Protein AF-A0A821YLD7-F1 (afdb_monomer)

Nearest PDB structures (foldseek):
  5v6p-assembly1_B  TM=7.262E-01  e=1.025E+00  Saccharomyces cerevisiae S288C

Radius of gyration: 22.53 Å; Cα contacts (8 Å, |Δi|>4): 61; chains: 1; bounding box: 44×43×65 Å

Secondary structure (DSSP, 8-state):
--HHHHHHHTTS-PPPHHHHHHHHHHHHHHHHHHHHHHHHHHHHHHHHS--TTTHHHHHS--TT-HHHHHHHHHHHHHSHHHHHHHHHHHHHHHHHHHHHHHHHHH-SPPHHHHHHHHHHHHHHHHHHHHHIIIII----HHHHHHHHHHHHHHHHHHHHHHHHHHHH--

Mean predicted aligned error: 10.14 Å

pLDDT: mean 81.05, std 12.92, range [48.75, 94.69]

Foldseek 3Di:
DDPVVVVVVVPPPPPPLVRQLVVLVVVLVVLLVVVVVVLVVVLVVCVVPDDPPVCVQSVPQDVVRPSVVVVSVVVLCPDPVSVVSVLSNVVSVVVVVLVVVCCVPQNDDDPVLVVVLVVVLVVLVVVLVCCVVPPVVDPDPVVVSVSVVVSSVVSSVVSVVSSVCVVVVD

Solvent-accessible surface area (backbone atoms only — not comparable to full-atom values): 9736 Å² total; per-residue (Å²): 133,66,75,70,57,59,64,51,62,72,63,52,75,73,71,50,71,69,55,51,36,50,54,35,45,52,51,40,53,51,53,53,51,50,52,54,52,52,52,53,50,52,53,57,53,49,71,73,52,90,60,87,77,70,41,70,77,63,71,69,48,51,90,86,30,70,69,45,53,50,50,54,51,51,53,36,64,71,35,68,70,47,34,52,40,50,53,49,32,50,53,39,52,50,53,51,49,52,51,49,53,45,42,73,77,68,46,84,76,51,72,71,59,50,51,56,51,49,54,52,47,52,51,50,52,50,55,51,51,50,42,46,65,72,70,64,60,70,85,50,69,70,59,47,53,51,52,52,52,54,51,49,53,51,47,52,54,52,53,53,53,49,55,48,49,67,61,73,78,106

Sequence (170 aa):
MPIRLRHLMYRIPLPSLRYYTLISTTLLFANIFYYHHLIQINVKNLTNETMINESIFFSDAKPFSYAYIKTILSIIISQTLSLLILVNAIYCSFGLFIKYLQELIFGEIRFVELQRIKDKFWNYAFYKFCFLFGVLGLENLNELILWISWFSFLACALLLCQLSKDRFEL

Structure (mmCIF, N/CA/C/O backbone):
data_AF-A0A821YLD7-F1
#
_entry.id   AF-A0A821YLD7-F1
#
loop_
_atom_site.group_PDB
_atom_site.id
_atom_site.type_symbol
_atom_site.label_atom_id
_atom_site.label_alt_id
_atom_site.label_comp_id
_atom_site.label_asym_id
_atom_site.label_entity_id
_atom_site.label_seq_id
_atom_site.pdbx_PDB_ins_code
_atom_site.Cartn_x
_atom_site.Cartn_y
_atom_site.Cartn_z
_atom_site.occupancy
_atom_site.B_iso_or_equiv
_atom_site.auth_seq_id
_atom_site.auth_comp_id
_atom_site.auth_asym_id
_atom_site.auth_atom_id
_atom_site.pdbx_PDB_model_num
ATOM 1 N N . MET A 1 1 ? 7.149 -28.751 16.759 1.00 57.09 1 MET A N 1
ATOM 2 C CA . MET A 1 1 ? 7.739 -27.407 16.542 1.00 57.09 1 MET A CA 1
ATOM 3 C C . MET A 1 1 ? 8.394 -26.953 17.849 1.00 57.09 1 MET A C 1
ATOM 5 O O . MET A 1 1 ? 7.702 -26.984 18.863 1.00 57.09 1 MET A O 1
ATOM 9 N N . PRO A 1 2 ? 9.699 -26.631 17.894 1.00 71.19 2 PRO A N 1
ATOM 10 C CA . PRO A 1 2 ? 10.414 -26.468 19.160 1.00 71.19 2 PRO A CA 1
ATOM 11 C C . PRO A 1 2 ? 10.083 -25.124 19.827 1.00 71.19 2 PRO A C 1
ATOM 13 O O . PRO A 1 2 ? 10.084 -24.072 19.190 1.00 71.19 2 PRO A O 1
ATOM 16 N N . ILE A 1 3 ? 9.830 -25.163 21.136 1.00 68.00 3 ILE A N 1
ATOM 17 C CA . ILE A 1 3 ? 9.370 -24.044 21.985 1.00 68.00 3 ILE A CA 1
ATOM 18 C C . ILE A 1 3 ? 10.324 -22.830 21.939 1.00 68.00 3 ILE A C 1
ATOM 20 O O . ILE A 1 3 ? 9.894 -21.686 22.077 1.00 68.00 3 ILE A O 1
ATOM 24 N N . ARG A 1 4 ? 11.607 -23.060 21.630 1.00 62.00 4 ARG A N 1
ATOM 25 C CA . ARG A 1 4 ? 12.643 -22.025 21.464 1.00 62.00 4 ARG A CA 1
ATOM 26 C C . ARG A 1 4 ? 12.415 -21.100 20.261 1.00 62.00 4 ARG A C 1
ATOM 28 O O . ARG A 1 4 ? 12.719 -19.915 20.353 1.00 62.00 4 ARG A O 1
ATOM 35 N N . LEU A 1 5 ? 11.840 -21.604 19.163 1.00 60.56 5 LEU A N 1
ATOM 36 C CA . LEU A 1 5 ? 11.561 -20.784 17.975 1.00 60.56 5 LEU A CA 1
ATOM 37 C C . LEU A 1 5 ? 10.428 -19.783 18.229 1.00 60.56 5 LEU A C 1
ATOM 39 O O . LEU A 1 5 ? 10.492 -18.651 17.761 1.00 60.56 5 LEU A O 1
ATOM 43 N N . ARG A 1 6 ? 9.429 -20.163 19.037 1.00 60.03 6 ARG A N 1
ATOM 44 C CA . ARG A 1 6 ? 8.297 -19.293 19.396 1.00 60.03 6 ARG A CA 1
ATOM 45 C C . ARG A 1 6 ? 8.756 -18.043 20.154 1.00 60.03 6 ARG A C 1
ATOM 47 O O . ARG A 1 6 ? 8.236 -16.957 19.923 1.00 60.03 6 ARG A O 1
ATOM 54 N N . HIS A 1 7 ? 9.765 -18.191 21.011 1.00 61.91 7 HIS A N 1
ATOM 55 C CA . HIS A 1 7 ? 10.310 -17.096 21.813 1.00 61.91 7 HIS A CA 1
ATOM 56 C C . HIS A 1 7 ? 11.212 -16.141 21.004 1.00 61.91 7 HIS A C 1
ATOM 58 O O . HIS A 1 7 ? 11.337 -14.967 21.354 1.00 61.91 7 HIS A O 1
ATOM 64 N N . LEU A 1 8 ? 11.818 -16.624 19.914 1.00 63.19 8 LEU A N 1
ATOM 65 C CA . LEU A 1 8 ? 12.557 -15.806 18.945 1.00 63.19 8 LEU A CA 1
ATOM 66 C C . LEU A 1 8 ? 11.604 -15.049 18.013 1.00 63.19 8 LEU A C 1
ATOM 68 O O . LEU A 1 8 ? 11.791 -13.857 17.792 1.00 63.19 8 LEU A O 1
ATOM 72 N N . MET A 1 9 ? 10.532 -15.701 17.556 1.00 56.88 9 MET A N 1
ATOM 73 C CA . MET A 1 9 ? 9.509 -15.088 16.698 1.00 56.88 9 MET A CA 1
ATOM 74 C C . MET A 1 9 ? 8.792 -13.908 17.373 1.00 56.88 9 MET A C 1
ATOM 76 O O . MET A 1 9 ? 8.437 -12.948 16.701 1.00 56.88 9 MET A O 1
ATOM 80 N N . TYR A 1 10 ? 8.625 -13.950 18.700 1.00 55.44 10 TYR A N 1
ATOM 81 C CA . TYR A 1 10 ? 8.002 -12.869 19.477 1.00 55.44 10 TYR A CA 1
ATOM 82 C C . TYR A 1 10 ? 8.929 -11.660 19.708 1.00 55.44 10 TYR A C 1
ATOM 84 O O . TYR A 1 10 ? 8.469 -10.595 20.111 1.00 55.44 10 TYR A O 1
ATOM 92 N N . ARG A 1 11 ? 10.242 -11.824 19.486 1.00 62.47 11 ARG A N 1
ATOM 93 C CA . ARG A 1 11 ? 11.260 -10.779 19.686 1.00 62.47 11 ARG A CA 1
ATOM 94 C C . ARG A 1 11 ? 11.743 -10.129 18.402 1.00 62.47 11 ARG A C 1
ATOM 96 O O . ARG A 1 11 ? 12.538 -9.200 18.484 1.00 62.47 11 ARG A O 1
ATOM 103 N N . ILE A 1 12 ? 11.291 -10.592 17.241 1.00 56.34 12 ILE A N 1
ATOM 104 C CA . ILE A 1 12 ? 11.525 -9.859 16.002 1.00 56.34 12 ILE A CA 1
ATOM 105 C C . ILE A 1 12 ? 10.519 -8.709 16.038 1.00 56.34 12 ILE A C 1
ATOM 107 O O . ILE A 1 12 ? 9.323 -8.979 15.907 1.00 56.34 12 ILE A O 1
ATOM 111 N N . PRO A 1 13 ? 10.939 -7.448 16.272 1.00 58.94 13 PRO A N 1
ATOM 112 C CA . PRO A 1 13 ? 10.027 -6.340 16.067 1.00 58.94 13 PRO A CA 1
ATOM 113 C C . PRO A 1 13 ? 9.584 -6.454 14.614 1.00 58.94 13 PRO A C 1
ATOM 115 O O . PRO A 1 13 ? 10.416 -6.374 13.706 1.00 58.94 13 PRO A O 1
ATOM 118 N N . LEU A 1 14 ? 8.296 -6.733 14.395 1.00 55.31 14 LEU A N 1
ATOM 119 C CA . LEU A 1 14 ? 7.737 -6.696 13.052 1.00 55.31 14 LEU A CA 1
ATOM 120 C C . LEU A 1 14 ? 8.183 -5.359 12.455 1.00 55.31 14 LEU A C 1
ATOM 122 O O . LEU A 1 14 ? 8.039 -4.333 13.134 1.00 55.31 14 LEU A O 1
ATOM 126 N N . PRO A 1 15 ? 8.816 -5.369 11.267 1.00 65.06 15 PRO A N 1
ATOM 127 C CA . PRO A 1 15 ? 9.365 -4.158 10.692 1.00 65.06 15 PRO A CA 1
ATOM 128 C C . PRO A 1 15 ? 8.264 -3.110 10.707 1.00 65.06 15 PRO A C 1
ATOM 130 O O . PRO A 1 15 ? 7.144 -3.369 10.262 1.00 65.06 15 PRO A O 1
ATOM 133 N N . SER A 1 16 ? 8.557 -1.955 11.311 1.00 80.06 16 SER A N 1
ATOM 134 C CA . SER A 1 16 ? 7.569 -0.885 11.384 1.00 80.06 16 SER A CA 1
ATOM 135 C C . SER A 1 16 ? 7.049 -0.605 9.974 1.00 80.06 16 SER A C 1
ATOM 137 O O . SER A 1 16 ? 7.802 -0.737 9.004 1.00 80.06 16 SER A O 1
ATOM 139 N N . LEU A 1 17 ? 5.782 -0.196 9.853 1.00 79.56 17 LEU A N 1
ATOM 140 C CA . LEU A 1 17 ? 5.173 0.122 8.557 1.00 79.56 17 LEU A CA 1
ATOM 141 C C . LEU A 1 17 ? 6.096 1.010 7.700 1.00 79.56 17 LEU A C 1
ATOM 143 O O . LEU A 1 17 ? 6.211 0.785 6.504 1.00 79.56 17 LEU A O 1
ATOM 147 N N . ARG A 1 18 ? 6.840 1.927 8.341 1.00 84.25 18 ARG A N 1
ATOM 148 C CA . ARG A 1 18 ? 7.837 2.811 7.716 1.00 84.25 18 ARG A CA 1
ATOM 14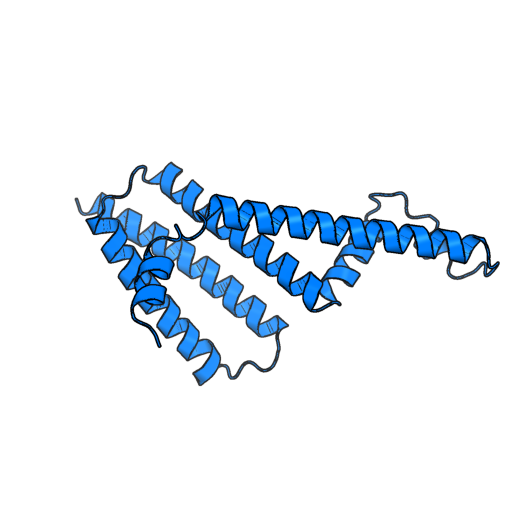9 C C . ARG A 1 18 ? 9.004 2.063 7.053 1.00 84.25 18 ARG A C 1
ATOM 151 O O . ARG A 1 18 ? 9.413 2.424 5.954 1.00 84.25 18 ARG A O 1
ATOM 158 N N . TYR A 1 19 ? 9.553 1.032 7.695 1.00 86.69 19 TYR A N 1
ATOM 159 C CA . TYR A 1 19 ? 10.639 0.236 7.107 1.00 86.69 19 TYR A CA 1
ATOM 160 C C . TYR A 1 19 ? 10.134 -0.618 5.951 1.00 86.69 19 TYR A C 1
ATOM 162 O O . TYR A 1 19 ? 10.790 -0.700 4.917 1.00 86.69 19 TYR A O 1
ATOM 170 N N . TYR A 1 20 ? 8.948 -1.207 6.103 1.00 89.06 20 TYR A N 1
ATOM 171 C CA . TYR A 1 20 ? 8.336 -1.993 5.039 1.00 89.06 20 TYR A CA 1
ATOM 172 C C . TYR A 1 20 ? 8.040 -1.135 3.804 1.00 89.06 20 TYR A C 1
ATOM 174 O O . TYR A 1 20 ? 8.398 -1.511 2.689 1.00 89.06 20 TYR A O 1
ATOM 182 N N . THR A 1 21 ? 7.479 0.061 4.004 1.00 90.25 21 THR A N 1
ATOM 183 C CA . THR A 1 21 ? 7.235 1.007 2.912 1.00 90.25 21 THR A CA 1
ATOM 184 C C . THR A 1 21 ? 8.530 1.443 2.245 1.00 90.25 21 THR A C 1
ATOM 186 O O . THR A 1 21 ? 8.570 1.515 1.026 1.00 90.25 21 THR A O 1
ATOM 189 N N . 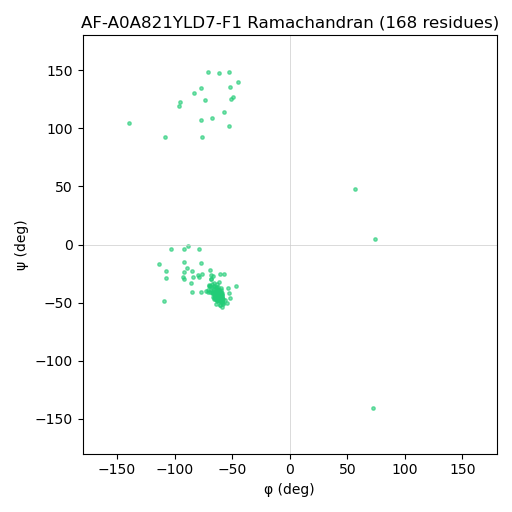LEU A 1 22 ? 9.594 1.686 3.019 1.00 91.88 22 LEU A N 1
ATOM 190 C CA . LEU A 1 22 ? 10.888 2.098 2.478 1.00 91.88 22 LEU A CA 1
ATOM 191 C C . LEU A 1 22 ? 11.508 0.994 1.618 1.00 91.88 22 LEU A C 1
ATOM 193 O O . LEU A 1 22 ? 11.963 1.266 0.516 1.00 91.88 22 LEU A O 1
ATOM 197 N N . ILE A 1 23 ? 11.480 -0.256 2.083 1.00 92.19 23 ILE A N 1
ATOM 198 C CA . ILE A 1 23 ? 11.966 -1.400 1.302 1.00 92.19 23 ILE A CA 1
ATOM 199 C C . ILE A 1 23 ? 11.109 -1.600 0.044 1.00 92.19 23 ILE A C 1
ATOM 201 O O . ILE A 1 23 ? 11.636 -1.869 -1.032 1.00 92.19 23 ILE A O 1
ATOM 205 N N . SER A 1 24 ? 9.786 -1.450 0.145 1.00 93.31 24 SER A N 1
ATOM 206 C CA . SER A 1 24 ? 8.908 -1.612 -1.016 1.00 93.31 24 SER A CA 1
ATOM 207 C C . SER A 1 24 ? 9.123 -0.524 -2.066 1.00 93.31 24 SER A C 1
ATOM 209 O O . SER A 1 24 ? 9.080 -0.820 -3.259 1.00 93.31 24 SER A O 1
ATOM 211 N N . THR A 1 25 ? 9.330 0.730 -1.656 1.00 91.88 25 THR A N 1
ATOM 212 C CA . THR A 1 25 ? 9.562 1.827 -2.601 1.00 91.88 25 THR A CA 1
ATOM 213 C C . THR A 1 25 ? 10.944 1.729 -3.229 1.00 91.88 25 THR A C 1
ATOM 215 O O . THR A 1 25 ? 11.055 1.902 -4.439 1.00 91.88 25 THR A O 1
ATOM 218 N N . THR A 1 26 ? 11.988 1.372 -2.471 1.00 94.19 26 THR A N 1
ATOM 219 C CA . THR A 1 26 ? 13.329 1.151 -3.044 1.00 94.19 26 THR A CA 1
ATOM 220 C C . THR A 1 26 ? 13.329 0.013 -4.057 1.00 94.19 26 THR A C 1
ATOM 222 O O . THR A 1 26 ? 13.929 0.141 -5.123 1.00 94.19 26 THR A O 1
ATOM 225 N N . LEU A 1 27 ? 12.602 -1.068 -3.776 1.00 94.69 27 LEU A N 1
ATOM 226 C CA . LEU A 1 27 ? 12.471 -2.197 -4.690 1.00 94.69 27 LEU A CA 1
ATOM 227 C C . LEU A 1 27 ? 11.716 -1.811 -5.973 1.00 94.69 27 LEU A C 1
ATOM 229 O O . LEU A 1 27 ? 12.108 -2.229 -7.061 1.00 94.69 27 LEU A O 1
ATOM 233 N N . LEU A 1 28 ? 10.701 -0.947 -5.873 1.00 93.69 28 LEU A N 1
ATOM 234 C CA . LEU A 1 28 ? 10.032 -0.364 -7.038 1.00 93.69 28 LEU A CA 1
ATOM 235 C C . LEU A 1 28 ? 10.983 0.506 -7.873 1.00 93.69 28 LEU A C 1
ATOM 237 O O . LEU A 1 28 ? 11.021 0.361 -9.094 1.00 93.69 28 LEU A O 1
ATOM 241 N N . PHE A 1 29 ? 11.792 1.363 -7.244 1.00 94.44 29 PHE A N 1
ATOM 242 C CA . PHE A 1 29 ? 12.783 2.170 -7.965 1.00 94.44 29 PHE A CA 1
ATOM 243 C C . PHE A 1 29 ? 13.821 1.302 -8.683 1.00 94.44 29 PHE A C 1
ATOM 245 O O . PHE A 1 29 ? 14.127 1.555 -9.848 1.00 94.44 29 PHE A O 1
ATOM 252 N N . ALA A 1 30 ? 14.314 0.247 -8.031 1.00 94.69 30 ALA A N 1
ATOM 253 C CA . ALA A 1 30 ? 15.226 -0.712 -8.651 1.00 94.69 30 ALA A CA 1
ATOM 254 C C . ALA A 1 30 ? 14.582 -1.422 -9.855 1.00 94.69 30 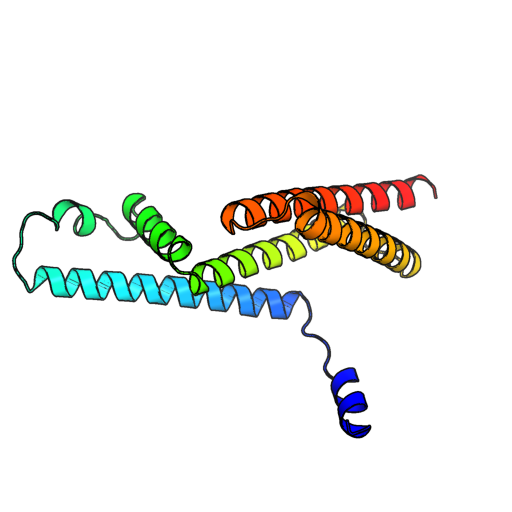ALA A C 1
ATOM 256 O O . ALA A 1 30 ? 15.226 -1.602 -10.886 1.00 94.69 30 ALA A O 1
ATOM 257 N N . ASN A 1 31 ? 13.297 -1.774 -9.752 1.00 93.75 31 ASN A N 1
ATOM 258 C CA . ASN A 1 31 ? 12.538 -2.408 -10.827 1.00 93.75 31 ASN A CA 1
ATOM 259 C C . ASN A 1 31 ? 12.374 -1.479 -12.048 1.00 93.75 31 ASN A C 1
ATOM 261 O O . ASN A 1 31 ? 12.621 -1.893 -13.179 1.00 93.75 31 ASN A O 1
ATOM 265 N N . ILE A 1 32 ? 12.050 -0.201 -11.822 1.00 92.19 32 ILE A N 1
ATOM 266 C CA . ILE A 1 32 ? 11.974 0.811 -12.888 1.00 92.19 32 ILE A CA 1
ATOM 267 C C . ILE A 1 32 ? 13.346 1.019 -13.537 1.00 92.19 32 ILE A C 1
ATOM 269 O O . ILE A 1 32 ? 13.446 1.062 -14.763 1.00 92.19 32 ILE A O 1
ATOM 273 N N . PHE A 1 33 ? 14.408 1.118 -12.733 1.00 92.75 33 PHE A N 1
ATOM 274 C CA . PHE A 1 33 ? 15.770 1.293 -13.236 1.00 92.75 33 PHE A CA 1
ATOM 275 C C . PHE A 1 33 ? 16.226 0.103 -14.091 1.00 92.75 33 PHE A C 1
ATOM 277 O O . PHE A 1 33 ? 16.839 0.291 -15.141 1.00 92.75 33 PHE A O 1
ATOM 284 N N . TYR A 1 34 ? 15.867 -1.117 -13.689 1.00 92.12 34 TYR A N 1
ATOM 285 C CA . TYR A 1 34 ? 16.141 -2.324 -14.462 1.00 92.12 34 TYR A CA 1
ATOM 286 C C . TYR A 1 34 ? 15.510 -2.266 -15.861 1.00 92.12 34 TYR A C 1
ATOM 288 O O . TYR A 1 34 ? 16.211 -2.472 -16.853 1.00 92.12 34 TYR A O 1
ATOM 296 N N . TYR A 1 35 ? 14.223 -1.916 -15.973 1.00 88.62 35 TYR A N 1
ATOM 297 C CA . TYR A 1 35 ? 13.574 -1.797 -17.285 1.00 88.62 35 TYR A CA 1
ATOM 298 C C . TYR A 1 35 ? 14.076 -0.618 -18.102 1.00 88.62 35 TYR A C 1
ATOM 300 O O . TYR A 1 35 ? 14.212 -0.737 -19.317 1.00 88.62 35 TYR A O 1
ATOM 308 N N . HIS A 1 36 ? 14.385 0.502 -17.452 1.00 87.19 36 HIS A N 1
ATOM 309 C CA . HIS A 1 36 ? 15.020 1.636 -18.111 1.00 87.19 36 HIS A CA 1
ATOM 310 C C . HIS A 1 36 ? 16.315 1.203 -18.811 1.00 87.19 36 HIS A C 1
ATOM 312 O O . HIS A 1 36 ? 16.486 1.445 -20.007 1.00 87.19 36 HIS A O 1
ATOM 318 N N . HIS A 1 37 ? 17.183 0.497 -18.085 1.00 87.94 37 HIS A N 1
ATOM 319 C CA . HIS A 1 37 ? 18.442 -0.018 -18.611 1.00 87.94 37 HIS A CA 1
ATOM 320 C C . HIS A 1 37 ? 18.232 -1.079 -19.704 1.00 87.94 37 HIS A C 1
ATOM 322 O O . HIS A 1 37 ? 18.908 -1.050 -20.731 1.00 87.94 37 HIS A O 1
ATOM 328 N N . LEU A 1 38 ? 17.259 -1.980 -19.534 1.00 86.56 38 LEU A N 1
ATOM 329 C CA . LEU A 1 38 ? 16.919 -3.001 -20.530 1.00 86.56 38 LEU A CA 1
ATOM 330 C C . LEU A 1 38 ? 16.470 -2.381 -21.864 1.00 86.56 38 LEU A C 1
ATOM 332 O O . LEU A 1 38 ? 16.920 -2.803 -22.927 1.00 86.56 38 LEU A O 1
ATOM 336 N N . ILE A 1 39 ? 15.620 -1.350 -21.813 1.00 82.81 39 ILE A N 1
ATOM 337 C CA . ILE A 1 39 ? 15.160 -0.631 -23.007 1.00 82.81 39 ILE A CA 1
ATOM 338 C C . ILE A 1 39 ? 16.338 0.066 -23.695 1.00 82.81 39 ILE A C 1
ATOM 340 O O . ILE A 1 39 ? 16.454 -0.014 -24.913 1.00 82.81 39 ILE A O 1
ATOM 344 N N . GLN A 1 40 ? 17.240 0.701 -22.939 1.00 81.25 40 GLN A N 1
ATOM 345 C CA . GLN A 1 40 ? 18.427 1.344 -23.516 1.00 81.25 40 GLN A CA 1
ATOM 346 C C . GLN A 1 40 ? 19.359 0.351 -24.218 1.00 81.25 40 GLN A C 1
ATOM 348 O O . GLN A 1 40 ? 19.851 0.650 -25.307 1.00 81.25 40 GLN A O 1
ATOM 353 N N . ILE A 1 41 ? 19.579 -0.832 -23.633 1.00 81.00 41 ILE A N 1
ATOM 354 C CA . ILE A 1 41 ? 20.353 -1.899 -24.280 1.00 81.00 41 ILE A CA 1
ATOM 355 C C . ILE A 1 41 ? 19.682 -2.327 -25.585 1.00 81.00 41 ILE A C 1
ATOM 357 O O . ILE A 1 41 ? 20.346 -2.382 -26.617 1.00 81.00 41 ILE A O 1
ATOM 361 N N . ASN A 1 42 ? 18.374 -2.594 -25.560 1.00 76.62 42 ASN A N 1
ATOM 362 C CA . ASN A 1 42 ? 17.652 -3.042 -26.750 1.00 76.62 42 ASN A CA 1
ATOM 363 C C . ASN A 1 42 ? 17.670 -1.993 -27.867 1.00 76.62 42 ASN A C 1
ATOM 365 O O . ASN A 1 42 ? 17.900 -2.352 -29.017 1.00 76.62 42 ASN A O 1
ATOM 369 N N . VAL A 1 43 ? 17.511 -0.707 -27.538 1.00 71.56 43 VAL A N 1
ATOM 370 C CA . VAL A 1 43 ? 17.623 0.392 -28.513 1.00 71.56 43 VAL A CA 1
ATOM 371 C C . VAL A 1 43 ? 19.028 0.442 -29.121 1.00 71.56 43 VAL A C 1
ATOM 373 O O . VAL A 1 43 ? 19.158 0.539 -30.338 1.00 71.56 43 VAL A O 1
ATOM 376 N N . LYS A 1 44 ? 20.082 0.309 -28.305 1.00 74.12 44 LYS A N 1
ATOM 377 C CA . LYS A 1 44 ? 21.475 0.312 -28.782 1.00 74.12 44 LYS A CA 1
ATOM 378 C C . LYS A 1 44 ? 21.802 -0.896 -29.670 1.00 74.12 44 LYS A C 1
ATOM 380 O O . LYS A 1 44 ? 22.562 -0.769 -30.627 1.00 74.12 44 LYS A O 1
ATOM 385 N N . ASN A 1 45 ? 21.237 -2.062 -29.369 1.00 68.81 45 ASN A N 1
ATOM 386 C CA . ASN A 1 45 ? 21.403 -3.256 -30.197 1.00 68.81 45 ASN A CA 1
ATOM 387 C C . ASN A 1 45 ? 20.668 -3.104 -31.540 1.00 68.81 45 ASN A C 1
ATOM 389 O O . ASN A 1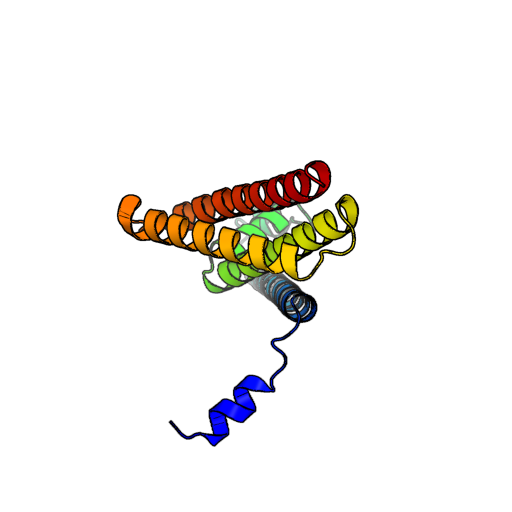 45 ? 21.250 -3.411 -32.576 1.00 68.81 45 ASN A O 1
ATOM 393 N N . LEU A 1 46 ? 19.457 -2.530 -31.539 1.00 65.00 46 LEU A N 1
ATOM 394 C CA . LEU A 1 46 ? 18.694 -2.242 -32.761 1.00 65.00 46 LEU A CA 1
ATOM 395 C C . LEU A 1 46 ? 19.393 -1.229 -33.679 1.00 65.00 46 LEU A C 1
ATOM 397 O O . LEU A 1 46 ? 19.296 -1.336 -34.893 1.00 65.00 46 LEU A O 1
ATOM 401 N N . THR A 1 47 ? 20.114 -0.244 -33.133 1.00 60.78 47 THR A N 1
ATOM 402 C CA . THR A 1 47 ? 20.879 0.704 -33.964 1.00 60.78 47 THR A CA 1
ATOM 403 C C . THR A 1 47 ? 22.079 0.063 -34.664 1.00 60.78 47 THR A C 1
ATOM 405 O O . THR A 1 47 ? 22.540 0.591 -35.672 1.00 60.78 47 THR A O 1
ATOM 408 N N . ASN A 1 48 ? 22.582 -1.065 -34.149 1.00 59.91 48 ASN A N 1
ATOM 409 C CA . ASN A 1 48 ? 23.705 -1.791 -34.745 1.00 59.91 48 ASN A CA 1
ATOM 410 C C . ASN A 1 48 ? 23.250 -2.755 -35.858 1.00 59.91 48 ASN A C 1
ATOM 412 O O . ASN A 1 48 ? 24.044 -3.083 -36.737 1.00 59.91 48 ASN A O 1
ATOM 416 N N . GLU A 1 49 ? 21.982 -3.176 -35.843 1.00 60.28 49 GLU A N 1
ATOM 417 C CA . GLU A 1 49 ? 21.352 -4.024 -36.857 1.00 60.28 49 GLU A CA 1
ATOM 418 C C . GLU A 1 49 ? 20.367 -3.183 -37.682 1.00 60.28 49 GLU A C 1
ATOM 420 O O . GLU A 1 49 ? 19.215 -2.982 -37.316 1.00 60.28 49 GLU A O 1
ATOM 425 N N . THR A 1 50 ? 20.822 -2.626 -38.802 1.00 63.22 50 THR A N 1
ATOM 426 C CA . THR A 1 50 ? 20.024 -1.753 -39.677 1.00 63.22 50 THR A CA 1
ATOM 427 C C . THR A 1 50 ? 18.678 -2.371 -40.094 1.00 63.22 50 THR A C 1
ATOM 429 O O . THR A 1 50 ? 18.635 -3.152 -41.042 1.00 63.22 50 THR A O 1
ATOM 432 N N . MET A 1 51 ? 17.575 -1.950 -39.461 1.00 51.69 51 MET A N 1
ATOM 433 C CA . MET A 1 51 ? 16.193 -2.091 -39.949 1.00 51.69 51 MET A CA 1
ATOM 434 C C . MET A 1 51 ? 15.408 -0.801 -39.648 1.00 51.69 51 MET A C 1
ATOM 436 O O . MET A 1 51 ? 15.040 -0.499 -38.518 1.00 51.69 51 MET A O 1
ATOM 440 N N . ILE A 1 52 ? 15.186 -0.012 -40.700 1.00 54.34 52 ILE A N 1
ATOM 441 C CA . ILE A 1 52 ? 14.850 1.426 -40.681 1.00 54.34 52 ILE A CA 1
ATOM 442 C C . ILE A 1 52 ? 13.368 1.740 -40.355 1.00 54.34 52 ILE A C 1
ATOM 444 O O . ILE A 1 52 ? 13.025 2.904 -40.186 1.00 54.34 52 ILE A O 1
ATOM 448 N N . ASN A 1 53 ? 12.484 0.747 -40.191 1.00 50.81 53 ASN A N 1
ATOM 449 C CA . ASN A 1 53 ? 11.034 1.018 -40.142 1.00 50.81 53 ASN A CA 1
ATOM 450 C C . ASN A 1 53 ? 10.351 0.883 -38.767 1.00 50.81 53 ASN A C 1
ATOM 452 O O . ASN A 1 53 ? 9.332 1.534 -38.555 1.00 50.81 53 ASN A O 1
ATOM 456 N N . GLU A 1 54 ? 10.894 0.125 -37.809 1.00 52.66 54 GLU A N 1
ATOM 457 C CA . GLU A 1 54 ? 10.347 0.085 -36.431 1.00 52.66 54 GLU A CA 1
ATOM 458 C C . GLU A 1 54 ? 11.009 1.117 -35.499 1.00 52.66 54 GLU A C 1
ATOM 460 O O . GLU A 1 54 ? 10.486 1.462 -34.436 1.00 52.66 54 GLU A O 1
ATOM 465 N N . SER A 1 55 ? 12.147 1.665 -35.930 1.00 50.09 55 SER A N 1
ATOM 466 C CA . SER A 1 55 ? 12.978 2.610 -35.188 1.00 50.09 55 SER A CA 1
ATOM 467 C C . SER A 1 55 ? 12.327 3.980 -34.991 1.00 50.09 55 SER A C 1
ATOM 469 O O . SER A 1 55 ? 12.606 4.625 -33.989 1.00 50.09 55 SER A O 1
ATOM 471 N N . ILE A 1 56 ? 11.407 4.419 -35.852 1.00 50.09 56 ILE A N 1
ATOM 472 C CA . ILE A 1 56 ? 10.789 5.754 -35.733 1.00 50.09 56 ILE A CA 1
ATOM 473 C C . ILE A 1 56 ? 9.907 5.858 -34.470 1.00 50.09 56 ILE A C 1
ATOM 475 O O . ILE A 1 56 ? 9.773 6.928 -33.884 1.00 50.09 56 ILE A O 1
ATOM 479 N N . PHE A 1 57 ? 9.354 4.742 -33.976 1.00 49.66 57 PHE A N 1
ATOM 480 C CA . PHE A 1 57 ? 8.480 4.770 -32.796 1.00 49.66 57 PHE A CA 1
ATOM 481 C C . PHE A 1 57 ? 9.243 4.743 -31.460 1.00 49.66 57 PHE A C 1
ATOM 483 O O . PHE A 1 57 ? 8.760 5.271 -30.457 1.00 49.66 57 PHE A O 1
ATOM 490 N N . PHE A 1 58 ? 10.437 4.142 -31.437 1.00 51.59 58 PHE A N 1
ATOM 491 C CA . PHE A 1 58 ? 11.250 3.977 -30.224 1.00 51.59 58 PHE A CA 1
ATOM 492 C C . PHE A 1 58 ? 12.490 4.884 -30.172 1.00 51.59 58 PHE A C 1
ATOM 494 O O . PHE A 1 58 ? 12.903 5.263 -29.077 1.00 51.59 58 PHE A O 1
ATOM 501 N N . SER A 1 59 ? 13.070 5.257 -31.317 1.00 49.09 59 SER A N 1
ATOM 502 C CA . SER A 1 59 ? 14.327 6.018 -31.409 1.00 49.09 59 SER A CA 1
ATOM 503 C C . SER A 1 59 ? 14.153 7.521 -31.167 1.00 49.09 59 SER A C 1
ATOM 505 O O . SER A 1 59 ? 15.080 8.163 -30.679 1.00 49.09 59 SER A O 1
ATOM 507 N N . ASP A 1 60 ? 12.971 8.083 -31.435 1.00 52.44 60 ASP A N 1
ATOM 508 C CA . ASP A 1 60 ? 12.708 9.523 -31.253 1.00 52.44 60 ASP A CA 1
ATOM 509 C C . ASP A 1 60 ? 12.144 9.869 -29.864 1.00 52.44 60 ASP A C 1
ATOM 511 O O . ASP A 1 60 ? 11.955 11.039 -29.506 1.00 52.44 60 ASP A O 1
ATOM 515 N N . ALA A 1 61 ? 11.884 8.857 -29.033 1.00 54.81 61 ALA A N 1
ATOM 516 C CA . ALA A 1 61 ? 11.390 9.055 -27.683 1.00 54.81 61 ALA A CA 1
ATOM 517 C C . ALA A 1 61 ? 12.535 9.510 -26.768 1.00 54.81 61 ALA A C 1
ATOM 519 O O . ALA A 1 61 ? 13.232 8.704 -26.152 1.00 54.81 61 ALA A O 1
ATOM 520 N N . LYS A 1 62 ? 12.697 10.834 -26.642 1.00 64.50 62 LYS A N 1
ATOM 521 C CA . LYS A 1 62 ? 13.524 11.445 -25.591 1.00 64.50 62 LYS A CA 1
ATOM 522 C C . LYS A 1 62 ? 13.235 10.763 -24.242 1.00 64.50 62 LYS A C 1
ATOM 524 O O . LYS A 1 62 ? 12.059 10.501 -23.952 1.00 64.50 62 LYS A O 1
ATOM 529 N N . PRO A 1 63 ? 14.252 10.507 -23.396 1.00 63.06 63 PRO A N 1
ATOM 530 C CA . PRO A 1 63 ? 14.003 10.065 -22.026 1.00 63.06 63 PRO A CA 1
ATOM 531 C C . PRO A 1 63 ? 13.013 11.042 -21.374 1.00 63.06 63 PRO A C 1
ATOM 533 O O . PRO A 1 63 ? 13.130 12.248 -21.582 1.00 63.06 63 PRO A O 1
ATOM 536 N N . PHE A 1 64 ? 12.013 10.515 -20.656 1.00 69.25 64 PHE A N 1
ATOM 537 C CA . PHE A 1 64 ? 10.834 11.240 -20.134 1.00 69.25 64 PHE A CA 1
ATOM 538 C C . PHE A 1 64 ? 9.725 11.645 -21.128 1.00 69.25 64 PHE A C 1
ATOM 540 O O . PHE A 1 64 ? 8.743 12.257 -20.711 1.00 69.25 64 PHE A O 1
ATOM 547 N N . SER A 1 65 ? 9.787 11.270 -22.408 1.00 82.62 65 SER A N 1
ATOM 548 C CA . SER A 1 65 ? 8.640 11.454 -23.312 1.00 82.62 65 SER A CA 1
ATOM 549 C C . SER A 1 65 ? 7.412 10.660 -22.830 1.00 82.62 65 SER A C 1
ATOM 551 O O . SER A 1 65 ? 7.547 9.568 -22.275 1.00 82.62 65 SER A O 1
ATOM 553 N N . TYR A 1 66 ? 6.199 11.166 -23.078 1.00 81.06 66 TYR A N 1
ATOM 554 C CA . TYR A 1 66 ? 4.948 10.469 -22.739 1.00 81.06 66 TYR A CA 1
ATOM 555 C C . TYR A 1 66 ? 4.910 9.043 -23.310 1.00 81.06 66 TYR A C 1
ATOM 557 O O . TYR A 1 66 ? 4.537 8.102 -22.610 1.00 81.06 66 TYR A O 1
ATOM 565 N N . ALA A 1 67 ? 5.365 8.874 -24.557 1.00 79.69 67 ALA A N 1
ATOM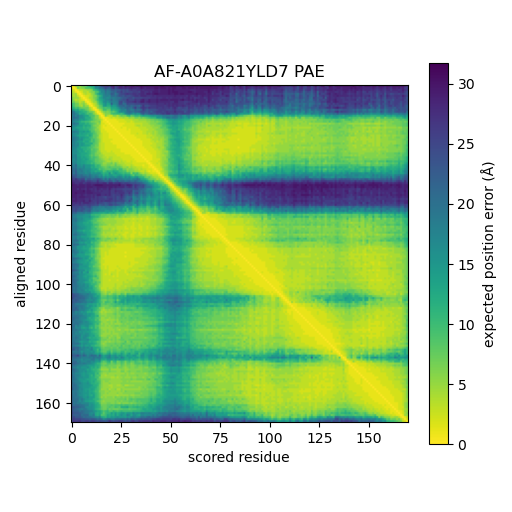 566 C CA . ALA A 1 67 ? 5.459 7.566 -25.201 1.00 79.69 67 ALA A CA 1
ATOM 567 C C . ALA A 1 67 ? 6.388 6.619 -24.423 1.00 79.69 67 ALA A C 1
ATOM 569 O O . ALA A 1 67 ? 6.033 5.472 -24.174 1.00 79.69 67 ALA A O 1
ATOM 570 N N . TYR A 1 68 ? 7.530 7.127 -23.955 1.00 80.88 68 TYR A N 1
ATOM 571 C CA . TYR A 1 68 ? 8.502 6.365 -23.175 1.00 80.88 68 TYR A CA 1
ATOM 572 C C . TYR A 1 68 ? 7.928 5.897 -21.830 1.00 80.88 68 TYR A C 1
ATOM 574 O O . TYR A 1 68 ? 8.027 4.721 -21.475 1.00 80.88 68 TYR A O 1
ATOM 582 N N . ILE A 1 69 ? 7.272 6.808 -21.104 1.00 84.62 69 ILE A N 1
ATOM 583 C CA . ILE A 1 69 ? 6.634 6.506 -19.817 1.00 84.62 69 ILE A CA 1
ATOM 584 C C . ILE A 1 69 ? 5.522 5.471 -20.008 1.00 84.62 69 ILE A C 1
ATOM 586 O O . ILE A 1 69 ? 5.442 4.508 -19.245 1.00 84.62 69 ILE A O 1
ATOM 590 N N . LYS A 1 70 ? 4.694 5.630 -21.048 1.00 86.38 70 LYS A N 1
ATOM 591 C CA . LYS A 1 70 ? 3.629 4.679 -21.379 1.00 86.38 70 LYS A CA 1
ATOM 592 C C . LYS A 1 70 ? 4.191 3.287 -21.672 1.00 86.38 70 LYS A C 1
ATOM 594 O O . LYS A 1 70 ? 3.622 2.305 -21.203 1.00 86.38 70 LYS A O 1
ATOM 599 N N . THR A 1 71 ? 5.311 3.192 -22.386 1.00 85.25 71 THR A N 1
ATOM 600 C CA . THR A 1 71 ? 5.956 1.908 -22.682 1.00 85.25 71 THR A CA 1
ATOM 601 C C . THR A 1 71 ? 6.492 1.231 -21.425 1.00 85.25 71 THR A C 1
ATOM 603 O O . THR A 1 71 ? 6.205 0.056 -21.207 1.00 85.25 71 THR A O 1
ATOM 606 N N . ILE A 1 72 ? 7.197 1.962 -20.555 1.00 87.06 72 ILE A N 1
ATOM 607 C CA . ILE A 1 72 ? 7.654 1.416 -19.266 1.00 87.06 72 ILE A CA 1
ATOM 608 C C . ILE A 1 72 ? 6.464 0.937 -18.433 1.00 87.06 72 ILE A C 1
ATOM 610 O O . ILE A 1 72 ? 6.486 -0.180 -17.920 1.00 87.06 72 ILE A O 1
ATOM 614 N N . LEU A 1 73 ? 5.410 1.750 -18.325 1.00 88.88 73 LEU A N 1
ATOM 615 C CA . LEU A 1 73 ? 4.212 1.393 -17.569 1.00 88.88 73 LEU A CA 1
ATOM 616 C C . LEU A 1 73 ? 3.549 0.129 -18.135 1.00 88.88 73 LEU A C 1
ATOM 618 O O . LEU A 1 73 ? 3.167 -0.758 -17.378 1.00 88.88 73 LEU A O 1
ATOM 622 N N . SER A 1 74 ? 3.454 0.022 -19.462 1.00 87.62 74 SER A N 1
ATOM 623 C CA . SER A 1 74 ? 2.906 -1.158 -20.133 1.00 87.62 74 SER A CA 1
ATOM 624 C C . SER A 1 74 ? 3.718 -2.415 -19.821 1.00 87.62 74 SER A C 1
ATOM 626 O O . SER A 1 74 ? 3.136 -3.465 -19.562 1.00 87.62 74 SER A O 1
ATOM 628 N N . ILE A 1 75 ? 5.051 -2.314 -19.806 1.00 87.56 75 ILE A N 1
ATOM 629 C CA . ILE A 1 75 ? 5.937 -3.432 -19.458 1.00 87.56 75 ILE A CA 1
ATOM 630 C C . ILE A 1 75 ? 5.730 -3.836 -17.993 1.00 87.56 75 ILE A C 1
ATOM 632 O O . ILE A 1 75 ? 5.528 -5.017 -17.712 1.00 87.56 75 ILE A O 1
ATOM 636 N N . ILE A 1 76 ? 5.692 -2.868 -17.075 1.00 90.06 76 ILE A N 1
ATOM 637 C CA . ILE A 1 76 ? 5.462 -3.100 -15.640 1.00 90.06 76 ILE A CA 1
ATOM 638 C C . ILE A 1 76 ? 4.120 -3.803 -15.396 1.00 90.06 76 ILE A C 1
ATOM 640 O O . ILE A 1 76 ? 4.064 -4.772 -14.643 1.00 90.06 76 ILE A O 1
ATOM 644 N N . ILE A 1 77 ? 3.047 -3.353 -16.055 1.00 88.88 77 ILE A N 1
ATOM 645 C CA . ILE A 1 77 ? 1.708 -3.944 -15.914 1.00 88.88 77 ILE A CA 1
ATOM 646 C C . ILE A 1 77 ? 1.652 -5.349 -16.530 1.00 88.88 77 ILE A C 1
ATOM 648 O O . ILE A 1 77 ? 0.984 -6.225 -15.987 1.00 88.88 77 ILE A O 1
ATOM 652 N N . SER A 1 78 ? 2.360 -5.581 -17.640 1.00 87.81 78 SER A N 1
ATOM 653 C CA . SER A 1 78 ? 2.365 -6.881 -18.323 1.00 87.81 78 SER A CA 1
ATOM 654 C C . SER A 1 78 ? 3.064 -7.990 -17.532 1.00 87.81 78 SER A C 1
ATOM 656 O O . SER A 1 78 ? 2.706 -9.158 -17.665 1.00 87.81 78 SER A O 1
ATOM 658 N N . GLN A 1 79 ? 4.060 -7.648 -16.708 1.00 88.56 79 GLN A N 1
ATOM 659 C CA . GLN A 1 79 ? 4.855 -8.634 -15.985 1.00 88.56 79 GLN A CA 1
ATOM 660 C C . GLN A 1 79 ? 4.338 -8.837 -14.563 1.00 88.56 79 GLN A C 1
ATOM 662 O O . GLN A 1 79 ? 4.412 -7.934 -13.734 1.00 88.56 79 GLN A O 1
ATOM 667 N N . THR A 1 80 ? 3.918 -10.062 -14.236 1.00 88.19 80 THR A N 1
ATOM 668 C CA . THR A 1 80 ? 3.312 -10.413 -12.940 1.00 88.19 80 THR A CA 1
ATOM 669 C C . THR A 1 80 ? 4.140 -9.967 -11.733 1.00 88.19 80 THR A C 1
ATOM 671 O O . THR A 1 80 ? 3.602 -9.382 -10.798 1.00 88.19 80 THR A O 1
ATOM 674 N N . LEU A 1 81 ? 5.459 -10.197 -11.741 1.00 88.94 81 LEU A N 1
ATOM 675 C CA . LEU A 1 81 ? 6.325 -9.799 -10.623 1.00 88.94 81 LEU A CA 1
ATOM 676 C C . LEU A 1 81 ? 6.413 -8.276 -10.473 1.00 88.94 81 LEU A C 1
ATOM 678 O O . LEU A 1 81 ? 6.362 -7.765 -9.358 1.00 88.94 81 LEU A O 1
ATOM 682 N N . SER A 1 82 ? 6.520 -7.547 -11.585 1.00 90.50 82 SER A N 1
ATOM 683 C CA . SER A 1 82 ? 6.589 -6.084 -11.569 1.00 90.50 82 SER A CA 1
ATOM 684 C C . SER A 1 82 ? 5.257 -5.466 -11.134 1.00 90.50 82 SER A C 1
ATOM 686 O O . SER A 1 82 ? 5.244 -4.560 -10.300 1.00 90.50 82 SER A O 1
ATOM 688 N N . LEU A 1 83 ? 4.137 -6.039 -11.584 1.00 89.69 83 LEU A N 1
ATOM 689 C CA . LEU A 1 83 ? 2.797 -5.672 -11.137 1.00 89.69 83 LEU A CA 1
ATOM 690 C C . LEU A 1 83 ? 2.639 -5.851 -9.619 1.00 89.69 83 LEU A C 1
ATOM 692 O O . LEU A 1 83 ? 2.156 -4.944 -8.948 1.00 89.69 83 LEU A O 1
ATOM 696 N N . LEU A 1 84 ? 3.083 -6.980 -9.053 1.00 91.44 84 LEU A N 1
ATOM 697 C CA . LEU A 1 84 ? 3.018 -7.221 -7.605 1.00 91.44 84 LEU A CA 1
ATOM 698 C C . LEU A 1 84 ? 3.832 -6.192 -6.811 1.00 91.44 84 LEU A C 1
ATOM 700 O O . LEU A 1 84 ? 3.363 -5.690 -5.790 1.00 91.44 84 LEU A O 1
ATOM 704 N N . ILE A 1 85 ? 5.027 -5.844 -7.293 1.00 92.75 85 ILE A N 1
ATOM 705 C CA . ILE A 1 85 ? 5.886 -4.817 -6.687 1.00 92.75 85 ILE A CA 1
ATOM 706 C C . ILE A 1 85 ? 5.199 -3.446 -6.725 1.00 92.75 85 ILE A C 1
ATOM 708 O O . ILE A 1 85 ? 5.180 -2.737 -5.715 1.00 92.75 85 ILE A O 1
ATOM 712 N N . LEU A 1 86 ? 4.606 -3.088 -7.868 1.00 92.31 86 LEU A N 1
ATOM 713 C CA . LEU A 1 86 ? 3.869 -1.840 -8.053 1.00 92.31 86 LEU A CA 1
ATOM 714 C C . LEU A 1 86 ? 2.673 -1.752 -7.102 1.00 92.31 86 LEU A C 1
ATOM 716 O O . LEU A 1 86 ? 2.538 -0.782 -6.358 1.00 92.31 86 LEU A O 1
ATOM 720 N N . VAL A 1 87 ? 1.833 -2.787 -7.093 1.00 91.69 87 VAL A N 1
ATOM 721 C CA . VAL A 1 87 ? 0.649 -2.869 -6.235 1.00 91.69 87 VAL A CA 1
ATOM 722 C C . VAL A 1 87 ? 1.049 -2.781 -4.760 1.00 91.69 87 VAL A C 1
ATOM 724 O O . VAL A 1 87 ? 0.448 -2.013 -4.009 1.00 91.69 87 VAL A O 1
ATOM 727 N N . ASN A 1 88 ? 2.106 -3.486 -4.346 1.00 93.12 88 ASN A N 1
ATOM 728 C CA . ASN A 1 88 ? 2.598 -3.427 -2.973 1.00 93.12 88 ASN A CA 1
ATOM 729 C C . ASN A 1 88 ? 3.042 -2.012 -2.575 1.00 93.12 88 ASN A C 1
ATOM 731 O O . ASN A 1 88 ? 2.654 -1.518 -1.517 1.00 93.12 88 ASN A O 1
ATOM 735 N N . ALA A 1 89 ? 3.800 -1.328 -3.435 1.00 92.31 89 ALA A N 1
ATOM 736 C CA . ALA A 1 89 ? 4.257 0.034 -3.172 1.00 92.31 89 ALA A CA 1
ATOM 737 C C . ALA 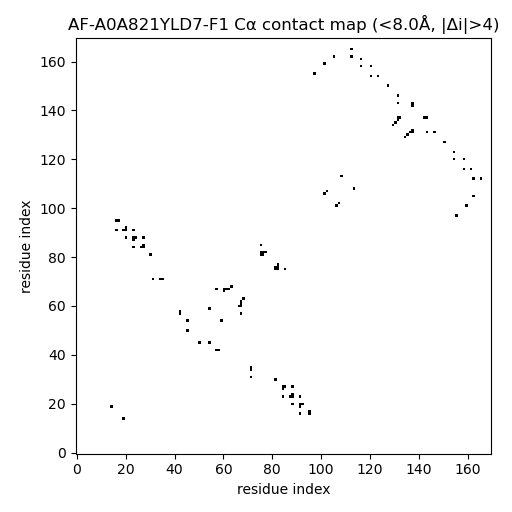A 1 89 ? 3.092 1.038 -3.073 1.00 92.31 89 ALA A C 1
ATOM 739 O O . ALA A 1 89 ? 3.123 1.933 -2.219 1.00 92.31 89 ALA A O 1
ATOM 740 N N . ILE A 1 90 ? 2.044 0.866 -3.888 1.00 92.69 90 ILE A N 1
ATOM 741 C CA . ILE A 1 90 ? 0.823 1.684 -3.836 1.00 92.69 90 ILE A CA 1
ATOM 742 C C . ILE A 1 90 ? 0.103 1.484 -2.498 1.00 92.69 90 ILE A C 1
ATOM 744 O O . ILE A 1 90 ? -0.167 2.464 -1.804 1.00 92.69 90 ILE A O 1
ATOM 748 N N . TYR A 1 91 ? -0.158 0.240 -2.087 1.00 90.94 91 TYR A N 1
ATOM 749 C CA . TYR A 1 91 ? -0.856 -0.033 -0.824 1.00 90.94 91 TYR A CA 1
ATOM 750 C C . TYR A 1 91 ? -0.031 0.353 0.409 1.00 90.94 91 TYR A C 1
ATOM 752 O O . TYR A 1 91 ? -0.583 0.858 1.387 1.00 90.94 91 TYR A O 1
ATOM 760 N N . CYS A 1 92 ? 1.294 0.203 0.352 1.00 91.38 92 CYS A N 1
ATOM 761 C CA . CYS A 1 92 ? 2.202 0.718 1.374 1.00 91.38 92 CYS A CA 1
ATOM 762 C C . CYS A 1 92 ? 2.053 2.235 1.543 1.00 91.38 92 CYS A C 1
ATOM 764 O O . CYS A 1 92 ? 1.855 2.729 2.655 1.00 91.38 92 CYS A O 1
ATOM 766 N N . SER A 1 93 ? 2.114 2.969 0.431 1.00 90.00 93 SER A N 1
ATOM 767 C CA . SER A 1 93 ? 1.966 4.428 0.417 1.00 90.00 93 SER A CA 1
ATOM 768 C C . SER A 1 93 ? 0.580 4.854 0.901 1.00 90.00 93 SER A C 1
ATOM 770 O O . SER A 1 93 ? 0.462 5.790 1.688 1.00 90.00 93 SER A O 1
ATOM 772 N N . PHE A 1 94 ? -0.464 4.120 0.510 1.00 91.06 94 PHE A N 1
ATOM 773 C CA . PHE A 1 94 ? -1.829 4.340 0.978 1.00 91.06 94 PHE A CA 1
ATOM 774 C C . PHE A 1 94 ? -1.960 4.154 2.496 1.00 91.06 94 PHE A C 1
ATOM 776 O O . PHE A 1 94 ? -2.563 4.985 3.169 1.00 91.06 94 PHE A O 1
ATOM 783 N N . GLY A 1 95 ? -1.336 3.120 3.069 1.00 89.56 95 GLY A N 1
ATOM 784 C CA . GLY A 1 95 ? -1.313 2.911 4.519 1.00 89.56 95 GLY A CA 1
ATOM 785 C C . GLY A 1 95 ? -0.621 4.048 5.281 1.00 89.56 95 GLY A C 1
ATOM 786 O O . GLY A 1 95 ? -1.121 4.493 6.316 1.00 89.56 95 GLY A O 1
ATOM 787 N N . LEU A 1 96 ? 0.498 4.566 4.757 1.00 89.81 96 LEU A N 1
ATOM 788 C CA . LEU A 1 96 ? 1.147 5.757 5.319 1.00 89.81 96 LEU A CA 1
ATOM 789 C C . LEU A 1 96 ? 0.263 6.996 5.207 1.00 89.81 96 LEU A C 1
ATOM 791 O O . LEU A 1 96 ? 0.194 7.771 6.155 1.00 89.81 96 LEU A O 1
ATOM 795 N N . PHE A 1 97 ? -0.422 7.164 4.078 1.00 89.94 97 PHE A N 1
ATOM 796 C CA . PHE A 1 97 ? -1.337 8.275 3.855 1.00 89.94 97 PHE A CA 1
ATOM 797 C C . PHE A 1 97 ? -2.510 8.252 4.839 1.00 89.94 97 PHE A C 1
ATOM 799 O O . PHE A 1 97 ? -2.805 9.276 5.446 1.00 89.94 97 PHE A O 1
ATOM 806 N N . ILE A 1 98 ? -3.118 7.085 5.084 1.00 88.81 98 ILE A N 1
ATOM 807 C CA . ILE A 1 98 ? -4.162 6.930 6.110 1.00 88.81 98 ILE A CA 1
ATOM 808 C C . ILE A 1 98 ? -3.622 7.317 7.483 1.00 88.81 98 ILE A C 1
ATOM 810 O O . ILE A 1 98 ? -4.267 8.074 8.202 1.00 88.81 98 ILE A O 1
ATOM 814 N N . LYS A 1 99 ? -2.437 6.815 7.851 1.00 87.00 99 LYS A N 1
ATOM 815 C CA . LYS A 1 99 ? -1.819 7.140 9.141 1.00 87.00 99 LYS A CA 1
ATOM 816 C C . LYS A 1 99 ? -1.551 8.641 9.271 1.00 87.00 99 LYS A C 1
ATOM 818 O O . LYS A 1 99 ? -1.828 9.218 10.314 1.00 87.00 99 LYS A O 1
ATOM 823 N N . TYR A 1 100 ? -1.050 9.265 8.210 1.00 89.06 100 TYR A N 1
ATOM 824 C CA . TYR A 1 100 ? -0.801 10.700 8.165 1.00 89.06 100 TYR A CA 1
ATOM 825 C C . TYR A 1 100 ? -2.095 11.508 8.311 1.00 89.06 100 TYR A C 1
ATOM 827 O O . TYR A 1 100 ? -2.158 12.400 9.149 1.00 89.06 100 TYR A O 1
ATOM 835 N N . LEU A 1 101 ? -3.147 11.164 7.560 1.00 89.31 101 LEU A N 1
ATOM 836 C CA . LEU A 1 101 ? -4.461 11.800 7.685 1.00 89.31 101 LEU A CA 1
ATOM 837 C C . LEU A 1 101 ? -5.047 11.633 9.090 1.00 89.31 101 LEU A C 1
ATOM 839 O O . LEU A 1 101 ? -5.600 12.576 9.648 1.00 89.31 101 LEU A O 1
ATOM 843 N N . GLN A 1 102 ? -4.918 10.441 9.666 1.00 89.62 102 GLN A N 1
ATOM 844 C CA . GLN A 1 102 ? -5.378 10.147 11.015 1.00 89.62 102 GLN A CA 1
ATOM 845 C C . GLN A 1 102 ? -4.659 11.012 12.059 1.00 89.62 102 GLN A C 1
ATOM 847 O O . GLN A 1 102 ? -5.319 11.575 12.932 1.00 89.62 102 GLN A O 1
ATOM 852 N N . GLU A 1 103 ? -3.332 11.124 11.972 1.00 87.56 103 GLU A N 1
ATOM 853 C CA . GLU A 1 103 ? -2.513 11.935 12.881 1.00 87.56 103 GLU A CA 1
ATOM 854 C C . GLU A 1 103 ? -2.808 13.433 12.710 1.00 87.56 103 GLU A C 1
ATOM 856 O O . GLU A 1 103 ? -2.928 14.147 13.701 1.00 87.56 103 GLU A O 1
ATOM 861 N N . LEU A 1 104 ? -3.025 13.891 11.471 1.00 87.69 104 LEU A N 1
ATOM 862 C CA . LEU A 1 104 ? -3.355 15.282 11.149 1.00 87.69 104 LEU A CA 1
ATOM 863 C C . LEU A 1 104 ? -4.720 15.703 11.710 1.00 87.69 104 LEU A C 1
ATOM 865 O O . LEU A 1 104 ? -4.837 16.789 12.271 1.00 87.69 104 LEU A O 1
ATOM 869 N N . ILE A 1 105 ? -5.752 14.868 11.552 1.00 86.38 105 ILE A N 1
ATOM 870 C CA . ILE A 1 105 ? -7.133 15.226 11.917 1.00 86.38 105 ILE A CA 1
ATOM 871 C C . ILE A 1 105 ? -7.410 14.976 13.405 1.00 86.38 105 ILE A C 1
ATOM 873 O O . ILE A 1 105 ? -8.088 15.776 14.046 1.00 86.38 105 ILE A O 1
ATOM 877 N N . PHE A 1 106 ? -6.915 13.866 13.962 1.00 84.06 106 PHE A N 1
ATOM 878 C CA . PHE A 1 106 ? -7.310 13.406 15.300 1.00 84.06 106 PHE A CA 1
ATOM 879 C C . PHE A 1 106 ? -6.189 13.461 16.343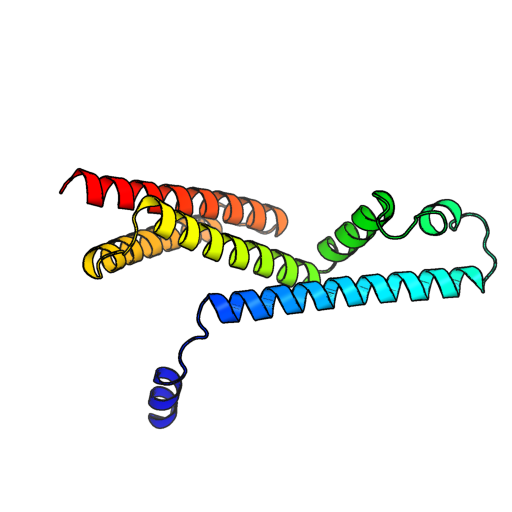 1.00 84.06 106 PHE A C 1
ATOM 881 O O . PHE A 1 106 ? -6.493 13.414 17.539 1.00 84.06 106 PHE A O 1
ATOM 888 N N . GLY A 1 107 ? -4.924 13.575 15.927 1.00 84.62 107 GLY A N 1
ATOM 889 C CA . GLY A 1 107 ? -3.766 13.532 16.819 1.00 84.62 107 GLY A CA 1
ATOM 890 C C . GLY A 1 107 ? -3.491 12.128 17.369 1.00 84.62 107 GLY A C 1
ATOM 891 O O . GLY A 1 107 ? -3.609 11.126 16.659 1.00 84.62 107 GLY A O 1
ATOM 892 N N . GLU A 1 108 ? -3.102 12.042 18.643 1.00 82.94 108 GLU A N 1
ATOM 893 C CA . GLU A 1 108 ? -2.797 10.766 19.300 1.00 82.94 108 GLU A CA 1
ATOM 894 C C . GLU A 1 108 ? -4.068 9.953 19.602 1.00 82.94 108 GLU A C 1
ATOM 896 O O . GLU A 1 108 ? -4.985 10.422 20.286 1.00 82.94 108 GLU A O 1
ATOM 901 N N . ILE A 1 109 ? -4.101 8.708 19.111 1.00 81.44 109 ILE A N 1
ATOM 902 C CA . ILE A 1 109 ? -5.175 7.743 19.387 1.00 81.44 109 ILE A CA 1
ATOM 903 C C . ILE A 1 109 ? -4.908 7.063 20.727 1.00 81.44 109 ILE A C 1
ATOM 905 O O . ILE A 1 109 ? -3.829 6.510 20.958 1.00 81.44 109 ILE A O 1
ATOM 909 N N . ARG A 1 110 ? -5.920 7.030 21.598 1.00 84.38 110 ARG A N 1
ATOM 910 C CA . ARG A 1 110 ? -5.842 6.309 22.874 1.00 84.38 110 ARG A CA 1
ATOM 911 C C . ARG A 1 110 ? -5.865 4.800 22.636 1.00 84.38 110 ARG A C 1
ATOM 913 O O . ARG A 1 110 ? -6.551 4.306 21.746 1.00 84.38 110 ARG A O 1
ATOM 920 N N . PHE A 1 111 ? -5.195 4.029 23.491 1.00 82.50 111 PHE A N 1
ATOM 921 C CA . PHE A 1 111 ? -5.124 2.565 23.352 1.00 82.50 111 PHE A CA 1
ATOM 922 C C . PHE A 1 111 ? -6.506 1.884 23.238 1.00 82.50 111 PHE A C 1
ATOM 924 O O . PHE A 1 111 ? -6.681 0.957 22.450 1.00 82.50 111 PHE A O 1
ATOM 931 N N . VAL A 1 112 ? -7.506 2.387 23.972 1.00 83.75 112 VAL A N 1
ATOM 932 C CA . VAL A 1 112 ? -8.888 1.873 23.936 1.00 83.75 112 VAL A CA 1
ATOM 933 C C . VAL A 1 112 ? -9.564 2.131 22.581 1.00 83.75 112 VAL A C 1
ATOM 935 O O . VAL A 1 112 ? -10.219 1.241 22.040 1.00 83.75 112 VAL A O 1
ATOM 938 N N . GLU A 1 113 ? -9.369 3.319 22.001 1.00 83.69 113 GLU A N 1
ATOM 939 C CA . GLU A 1 113 ? -9.888 3.682 20.673 1.00 83.69 113 GLU A CA 1
ATOM 940 C C . GLU A 1 113 ? -9.241 2.801 19.596 1.00 83.69 113 GLU A C 1
ATOM 942 O O . GLU A 1 113 ? -9.934 2.226 18.755 1.00 83.69 113 GLU A O 1
ATOM 947 N N . LEU A 1 114 ? -7.918 2.613 19.678 1.00 84.69 114 LEU A N 1
ATOM 948 C CA . LEU A 1 114 ? -7.157 1.785 18.744 1.00 84.69 114 LEU A CA 1
ATOM 949 C C . LEU A 1 114 ? -7.653 0.336 18.723 1.00 84.69 114 LEU A C 1
ATOM 951 O O . LEU A 1 114 ? -7.796 -0.248 17.648 1.00 84.69 114 LEU A O 1
ATOM 955 N N . GLN A 1 115 ? -7.927 -0.244 19.893 1.00 87.06 115 GLN A N 1
ATOM 956 C CA . GLN A 1 115 ? -8.418 -1.616 19.988 1.00 87.06 115 GLN A CA 1
ATOM 957 C C . GLN A 1 115 ? -9.806 -1.758 19.343 1.00 87.06 115 GLN A C 1
ATOM 959 O O . GLN A 1 115 ? -10.003 -2.637 18.506 1.00 87.06 115 GLN A O 1
ATOM 964 N N . ARG A 1 116 ? -10.736 -0.838 19.635 1.00 85.19 116 ARG A N 1
ATOM 965 C CA . ARG A 1 116 ? -12.081 -0.830 19.031 1.00 85.19 116 ARG A CA 1
ATOM 966 C C . ARG A 1 116 ? -12.034 -0.682 17.509 1.00 85.19 116 ARG A C 1
ATOM 968 O O . ARG A 1 116 ? -12.763 -1.371 16.794 1.00 85.19 116 ARG A O 1
ATOM 975 N N . ILE A 1 117 ? -11.180 0.210 17.014 1.00 86.50 117 ILE A N 1
ATOM 976 C CA . ILE A 1 117 ? -10.972 0.433 15.580 1.00 86.50 117 ILE A CA 1
ATOM 977 C C . ILE A 1 117 ? -10.406 -0.824 14.922 1.00 8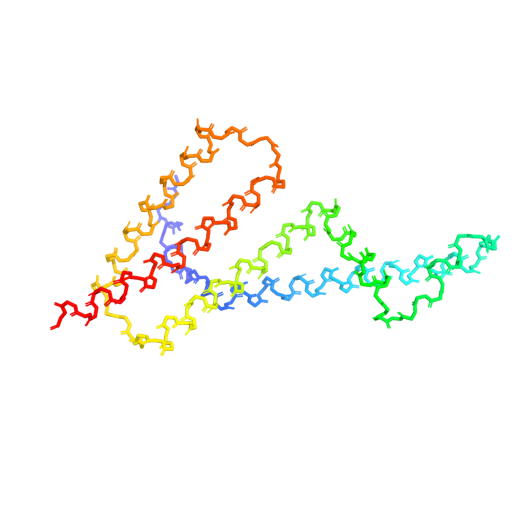6.50 117 ILE A C 1
ATOM 979 O O . ILE A 1 117 ? -10.895 -1.251 13.877 1.00 86.50 117 ILE A O 1
ATOM 983 N N . LYS A 1 118 ? -9.405 -1.447 15.550 1.00 87.25 118 LYS A N 1
ATOM 984 C CA . LYS A 1 118 ? -8.788 -2.682 15.067 1.00 87.25 118 LYS A CA 1
ATOM 985 C C . LYS A 1 118 ? -9.812 -3.811 14.965 1.00 87.25 118 LYS A C 1
ATOM 987 O O . LYS A 1 118 ? -9.858 -4.476 13.934 1.00 87.25 118 LYS A O 1
ATOM 992 N N . ASP A 1 119 ? -10.652 -3.996 15.977 1.00 88.62 119 ASP A N 1
ATOM 993 C CA . ASP A 1 119 ? -11.668 -5.052 15.976 1.00 88.62 119 ASP A CA 1
ATOM 994 C C . ASP A 1 119 ? -12.704 -4.830 14.859 1.00 88.62 119 ASP A C 1
ATOM 996 O O . ASP A 1 119 ? -13.007 -5.748 14.093 1.00 88.62 119 ASP A O 1
ATOM 1000 N N . LYS A 1 120 ? -13.181 -3.590 14.672 1.00 87.81 120 LYS A N 1
ATOM 1001 C CA . LYS A 1 120 ? -14.085 -3.241 13.560 1.00 87.81 120 LYS A CA 1
ATOM 1002 C C . LYS A 1 120 ? -13.421 -3.403 12.192 1.00 87.81 120 LYS A C 1
ATOM 1004 O O . LYS A 1 120 ? -14.073 -3.878 11.263 1.00 87.81 120 LYS A O 1
ATOM 1009 N N . PHE A 1 121 ? -12.149 -3.029 12.061 1.00 88.75 121 PHE A N 1
ATOM 1010 C CA . PHE A 1 121 ? -11.382 -3.194 10.828 1.00 88.75 121 PHE A CA 1
ATOM 1011 C C . PHE A 1 121 ? -11.229 -4.670 10.458 1.00 88.75 121 PHE A C 1
ATOM 1013 O O . PHE A 1 121 ? -11.499 -5.033 9.317 1.00 88.75 121 PHE A O 1
ATOM 1020 N N . TRP A 1 122 ? -10.858 -5.533 11.410 1.00 90.31 122 TRP A N 1
ATOM 1021 C CA . TRP A 1 122 ? -10.759 -6.974 11.168 1.00 90.31 122 TRP A CA 1
ATOM 1022 C C . TRP A 1 122 ? -12.103 -7.587 10.801 1.00 90.31 122 TRP A C 1
ATOM 1024 O O . TRP A 1 122 ? -12.165 -8.393 9.877 1.00 90.31 122 TRP A O 1
ATOM 1034 N N . ASN A 1 123 ? -13.178 -7.163 11.465 1.00 92.88 123 ASN A N 1
ATOM 1035 C CA . ASN A 1 123 ? -14.524 -7.605 11.127 1.00 92.88 123 ASN A CA 1
ATOM 1036 C C . ASN A 1 123 ? -14.898 -7.199 9.689 1.00 92.88 123 ASN A C 1
ATOM 1038 O O . ASN A 1 123 ? -15.328 -8.028 8.892 1.00 92.88 123 ASN A O 1
ATOM 1042 N N . TYR A 1 124 ? -14.651 -5.940 9.314 1.00 92.81 124 TYR A N 1
ATOM 1043 C CA . TYR A 1 124 ? -14.845 -5.458 7.945 1.00 92.81 124 TYR A CA 1
ATOM 1044 C C . TYR A 1 124 ? -14.008 -6.251 6.930 1.00 92.81 124 TYR A C 1
ATOM 1046 O O . TYR A 1 124 ? -14.548 -6.724 5.929 1.00 92.81 124 TYR A O 1
ATOM 1054 N N . ALA A 1 125 ? -12.711 -6.426 7.195 1.00 89.88 125 ALA A N 1
ATOM 1055 C CA . ALA A 1 125 ? -11.793 -7.147 6.322 1.00 89.88 125 ALA A CA 1
ATOM 1056 C C . ALA A 1 125 ? -12.236 -8.601 6.124 1.00 89.88 125 ALA A C 1
ATOM 1058 O O . ALA A 1 125 ? -12.251 -9.085 4.996 1.00 89.88 125 ALA A O 1
ATOM 1059 N N . PHE A 1 126 ? -12.670 -9.265 7.196 1.00 92.06 126 PHE A N 1
ATOM 1060 C CA . PHE A 1 126 ? -13.199 -10.622 7.143 1.00 92.06 126 PHE A CA 1
ATOM 1061 C C . PHE A 1 126 ? -14.453 -10.707 6.267 1.00 92.06 126 PHE A C 1
ATOM 1063 O O . PHE A 1 126 ? -14.502 -11.521 5.347 1.00 92.06 126 PHE A O 1
ATOM 1070 N N . TYR A 1 127 ? -15.431 -9.815 6.464 1.00 92.00 127 TYR A N 1
ATOM 1071 C CA . TYR A 1 127 ? -16.634 -9.798 5.628 1.00 92.00 127 TYR A CA 1
ATOM 1072 C C . TYR A 1 127 ? -16.326 -9.546 4.153 1.00 92.00 127 TYR A C 1
ATOM 1074 O O . TYR A 1 127 ? -16.913 -10.194 3.287 1.00 92.00 127 TYR A O 1
ATOM 1082 N N . LYS A 1 128 ? -15.410 -8.621 3.840 1.00 91.44 128 LYS A N 1
ATOM 1083 C CA . LYS A 1 128 ? -15.030 -8.349 2.447 1.00 91.44 128 LYS A CA 1
ATOM 1084 C C . LYS A 1 128 ? -14.235 -9.493 1.833 1.00 91.44 128 LYS A C 1
ATOM 1086 O O . LYS A 1 128 ? -14.461 -9.806 0.671 1.00 91.44 128 LYS A O 1
ATOM 1091 N N . PHE A 1 129 ? -13.385 -10.159 2.608 1.00 89.12 129 PHE A N 1
ATOM 1092 C CA . PHE A 1 129 ? -12.699 -11.369 2.170 1.00 89.12 129 PHE A CA 1
ATOM 1093 C C . PHE A 1 129 ? -13.703 -12.475 1.815 1.00 89.12 129 PHE A C 1
ATOM 1095 O O . PHE A 1 129 ? -13.684 -12.983 0.697 1.00 89.12 129 PHE A O 1
ATOM 1102 N N . CYS A 1 130 ? -14.646 -12.787 2.709 1.00 90.69 130 CYS A N 1
ATOM 1103 C CA . CYS A 1 130 ? -15.700 -13.765 2.432 1.00 90.69 130 CYS A CA 1
ATOM 1104 C C . CYS A 1 130 ? -16.565 -13.369 1.228 1.00 90.69 130 CYS A C 1
ATOM 1106 O O . CYS A 1 130 ? -16.933 -14.230 0.439 1.00 90.69 130 CYS A O 1
ATOM 1108 N N . PHE A 1 131 ? -16.863 -12.082 1.052 1.00 90.69 131 PHE A N 1
ATOM 1109 C CA . PHE A 1 131 ? -17.602 -11.591 -0.111 1.00 90.69 131 PHE A CA 1
ATOM 1110 C C . PHE A 1 131 ? -16.829 -11.801 -1.424 1.00 90.69 131 PHE A C 1
ATOM 1112 O O . PHE A 1 131 ? -17.397 -12.289 -2.400 1.00 90.69 131 PHE A O 1
ATOM 1119 N N . LEU A 1 132 ? -15.529 -11.490 -1.438 1.00 89.31 132 LEU A N 1
ATOM 1120 C CA . LEU A 1 132 ? -14.677 -11.642 -2.620 1.00 89.31 132 LEU A CA 1
ATOM 1121 C C . LEU A 1 132 ? -14.571 -13.095 -3.082 1.00 89.31 132 LEU A C 1
ATOM 1123 O O . LEU A 1 132 ? -14.749 -13.378 -4.264 1.00 89.31 132 LEU A O 1
ATOM 1127 N N . PHE A 1 133 ? -14.301 -14.009 -2.153 1.00 85.69 133 PHE A N 1
ATOM 1128 C CA . PHE A 1 133 ? -14.098 -15.418 -2.491 1.00 85.69 133 PHE A CA 1
ATOM 1129 C C . PHE A 1 133 ? -15.401 -16.215 -2.567 1.00 85.69 133 PHE A C 1
ATOM 1131 O O . PHE A 1 133 ? -15.497 -17.143 -3.360 1.00 85.69 133 PHE A O 1
ATOM 1138 N N . GLY A 1 134 ? -16.398 -15.875 -1.750 1.00 84.31 134 GLY A N 1
ATOM 1139 C CA . GLY A 1 134 ? -17.637 -16.642 -1.630 1.00 84.31 134 GLY A CA 1
ATOM 1140 C C . GLY A 1 134 ? -18.763 -16.192 -2.555 1.00 84.31 134 GLY A C 1
ATOM 1141 O O . GLY A 1 134 ? -19.586 -17.019 -2.927 1.00 84.31 134 GLY A O 1
ATOM 1142 N N . VAL A 1 135 ? -18.825 -14.905 -2.916 1.00 84.50 135 VAL A N 1
ATOM 1143 C CA . VAL A 1 135 ? -19.928 -14.361 -3.731 1.00 84.50 135 VAL A CA 1
ATOM 1144 C C . VAL A 1 135 ? -19.463 -14.005 -5.135 1.00 84.50 135 VAL A C 1
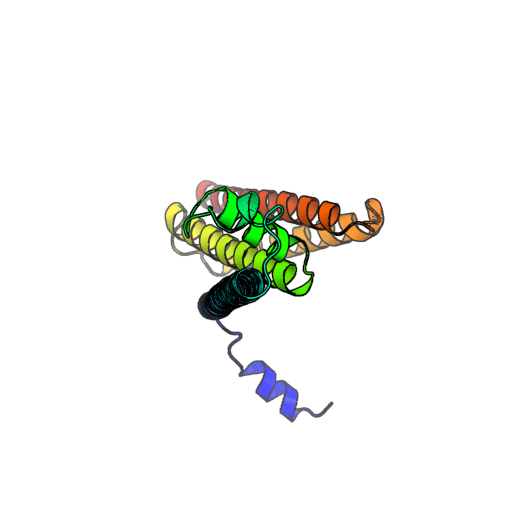ATOM 1146 O O . VAL A 1 135 ? -20.122 -14.380 -6.098 1.00 84.50 135 VAL A O 1
ATOM 1149 N N . LEU A 1 136 ? -18.345 -13.284 -5.263 1.00 84.00 136 LEU A N 1
ATOM 1150 C CA . LEU A 1 136 ? -17.883 -12.809 -6.570 1.00 84.00 136 LEU A CA 1
ATOM 1151 C C . LEU A 1 136 ? -17.181 -13.889 -7.400 1.00 84.00 136 LEU A C 1
ATOM 1153 O O . LEU A 1 136 ? -17.208 -13.798 -8.620 1.00 84.00 136 LEU A O 1
ATOM 1157 N N . GLY A 1 137 ? -16.559 -14.891 -6.766 1.00 76.81 137 GLY A N 1
ATOM 1158 C CA . GLY A 1 137 ? -15.875 -15.971 -7.488 1.00 76.81 137 GLY A CA 1
ATOM 1159 C C . GLY A 1 137 ? -14.802 -15.447 -8.449 1.00 76.81 137 GLY A C 1
ATOM 1160 O O . GLY A 1 137 ? -14.793 -15.801 -9.622 1.00 76.81 137 GLY A O 1
ATOM 1161 N N . LEU A 1 138 ? -13.939 -14.540 -7.976 1.00 75.44 138 LEU A N 1
ATOM 1162 C CA . LEU A 1 138 ? -13.016 -13.801 -8.841 1.00 75.44 138 LEU A CA 1
ATOM 1163 C C . LEU A 1 138 ? -11.935 -14.699 -9.460 1.00 75.44 138 LEU A C 1
ATOM 1165 O O . LEU A 1 138 ? -10.984 -15.095 -8.787 1.00 75.44 138 LEU A O 1
ATOM 1169 N N . GLU A 1 139 ? -12.043 -14.934 -10.766 1.00 77.00 139 GLU A N 1
ATOM 1170 C CA . GLU A 1 139 ? -11.012 -15.599 -11.577 1.00 77.00 139 GLU A CA 1
ATOM 1171 C C . GLU A 1 139 ? -10.034 -14.589 -12.210 1.00 77.00 139 GLU A C 1
ATOM 1173 O O . GLU A 1 139 ? -8.877 -14.909 -12.487 1.00 77.00 139 GLU A O 1
ATOM 1178 N N . ASN A 1 140 ? -10.464 -13.331 -12.383 1.00 83.06 140 ASN A N 1
ATOM 1179 C CA . ASN A 1 140 ? -9.687 -12.278 -13.037 1.00 83.06 140 ASN A CA 1
ATOM 1180 C C . ASN A 1 140 ? -8.918 -11.393 -12.042 1.00 83.06 140 ASN A C 1
ATOM 1182 O O . ASN A 1 140 ? -9.506 -10.693 -11.214 1.00 83.06 140 ASN A O 1
ATOM 1186 N N . LEU A 1 141 ? -7.590 -11.320 -12.200 1.00 81.00 141 LEU A N 1
ATOM 1187 C CA . LEU A 1 141 ? -6.711 -10.485 -11.364 1.00 81.00 141 LEU A CA 1
ATOM 1188 C C . LEU A 1 141 ? -7.048 -8.988 -11.428 1.00 81.00 141 LEU A C 1
ATOM 1190 O O . LEU A 1 141 ? -7.008 -8.306 -10.406 1.00 81.00 141 LEU A O 1
ATOM 1194 N N . ASN A 1 142 ? -7.399 -8.470 -12.606 1.00 82.81 142 ASN A N 1
ATOM 1195 C CA . ASN A 1 142 ? -7.731 -7.050 -12.769 1.00 82.81 142 ASN A CA 1
ATOM 1196 C C . ASN A 1 142 ? -8.990 -6.671 -11.984 1.00 82.81 142 ASN A C 1
ATOM 1198 O O . ASN A 1 142 ? -9.035 -5.631 -11.329 1.00 82.81 142 ASN A O 1
ATOM 1202 N N . GLU A 1 143 ? -9.997 -7.541 -12.027 1.00 87.06 143 GLU A N 1
ATOM 1203 C CA . GLU A 1 143 ? -11.247 -7.348 -11.305 1.00 87.06 143 GLU A CA 1
ATOM 1204 C C . GLU A 1 143 ? -11.016 -7.430 -9.792 1.00 87.06 143 GLU A C 1
ATOM 1206 O O . GLU A 1 143 ? -11.474 -6.568 -9.043 1.00 87.06 143 GLU A O 1
ATOM 1211 N N . LEU A 1 144 ? -10.200 -8.390 -9.348 1.00 87.50 144 LEU A N 1
ATOM 1212 C CA . LEU A 1 144 ? -9.764 -8.495 -7.959 1.00 87.50 144 LEU A CA 1
ATOM 1213 C C . LEU A 1 144 ? -9.072 -7.219 -7.467 1.00 87.50 144 LEU A C 1
ATOM 1215 O O . LEU A 1 144 ? -9.416 -6.715 -6.398 1.00 87.50 144 LEU A O 1
ATOM 1219 N N . ILE A 1 145 ? -8.132 -6.664 -8.236 1.00 85.62 145 ILE A N 1
ATOM 1220 C CA . ILE A 1 145 ? -7.428 -5.428 -7.863 1.00 85.62 145 ILE A CA 1
ATOM 1221 C C . ILE A 1 145 ? -8.411 -4.257 -7.727 1.00 85.62 145 ILE A C 1
ATOM 1223 O O . ILE A 1 145 ? -8.298 -3.484 -6.772 1.00 85.62 145 ILE A O 1
ATOM 1227 N N . LEU A 1 146 ? -9.389 -4.140 -8.633 1.00 88.94 146 LEU A N 1
ATOM 1228 C CA . LEU A 1 146 ? -10.411 -3.091 -8.588 1.00 88.94 146 LEU A CA 1
ATOM 1229 C C . LEU A 1 146 ? -11.273 -3.213 -7.326 1.00 88.94 146 LEU A C 1
ATOM 1231 O O . LEU A 1 146 ? -11.445 -2.231 -6.600 1.00 88.94 146 LEU A O 1
ATOM 1235 N N . TRP A 1 147 ? -11.742 -4.421 -7.007 1.00 91.81 147 TRP A N 1
ATOM 1236 C CA . TRP A 1 147 ? -12.513 -4.671 -5.790 1.00 91.81 147 TRP A CA 1
ATOM 1237 C C . TRP A 1 147 ? -11.714 -4.388 -4.516 1.00 91.81 147 TRP A C 1
ATOM 1239 O O . TRP A 1 147 ? -12.220 -3.724 -3.609 1.00 91.81 147 TRP A O 1
ATOM 1249 N N . ILE A 1 148 ? -10.455 -4.832 -4.441 1.00 90.31 148 ILE A N 1
ATOM 1250 C CA . ILE A 1 148 ? -9.587 -4.558 -3.285 1.00 90.31 148 ILE A CA 1
ATOM 1251 C C . ILE A 1 148 ? -9.338 -3.049 -3.144 1.00 90.31 148 ILE A C 1
ATOM 1253 O O . ILE A 1 148 ? -9.345 -2.530 -2.023 1.00 90.31 148 ILE A O 1
ATOM 1257 N N . SER A 1 149 ? -9.164 -2.332 -4.257 1.00 89.81 149 SER A N 1
ATOM 1258 C CA . SER A 1 149 ? -8.969 -0.879 -4.257 1.00 89.81 149 SER A CA 1
ATOM 1259 C C . SER A 1 149 ? -10.201 -0.159 -3.711 1.00 89.81 149 SER A C 1
ATOM 1261 O O . SER A 1 149 ? -10.095 0.633 -2.770 1.00 89.81 149 SER A O 1
ATOM 1263 N N . TRP A 1 150 ? -11.387 -0.517 -4.211 1.00 92.81 150 TRP A N 1
ATOM 1264 C CA . TRP A 1 150 ? -12.655 0.021 -3.726 1.00 92.81 150 TRP A CA 1
ATOM 1265 C C . TRP A 1 150 ? -12.871 -0.259 -2.233 1.00 92.81 150 TRP A C 1
ATOM 1267 O O . TRP A 1 150 ? -13.203 0.643 -1.459 1.00 92.81 150 TRP A O 1
ATOM 1277 N N . PHE A 1 151 ? -12.617 -1.490 -1.783 1.00 92.56 151 PHE A N 1
ATOM 1278 C CA . PHE A 1 151 ? -12.771 -1.842 -0.373 1.00 92.56 151 PHE A CA 1
ATOM 1279 C C . PHE A 1 151 ? -11.757 -1.170 0.540 1.00 92.56 151 PHE A C 1
ATOM 1281 O O . PHE A 1 151 ? -12.096 -0.895 1.692 1.00 92.56 151 PHE A O 1
ATOM 1288 N N . SER A 1 152 ? -10.560 -0.874 0.043 1.00 90.81 152 SER A N 1
ATOM 1289 C CA . SER A 1 152 ? -9.532 -0.129 0.770 1.00 90.81 152 SER A CA 1
ATOM 1290 C C . SER A 1 152 ? -9.913 1.345 0.931 1.00 90.81 152 SER A C 1
ATOM 1292 O O . SER A 1 152 ? -9.735 1.909 2.012 1.00 90.81 152 SER A O 1
ATOM 1294 N N . PHE A 1 153 ? -10.518 1.955 -0.094 1.00 91.38 153 PHE A N 1
ATOM 1295 C CA . PHE A 1 153 ? -11.087 3.300 0.009 1.00 91.38 153 PHE A CA 1
ATOM 1296 C C . PHE A 1 153 ? -12.220 3.360 1.045 1.00 91.38 153 PHE A C 1
ATOM 1298 O O . PHE A 1 153 ? -12.205 4.208 1.939 1.00 91.38 153 PHE A O 1
ATOM 1305 N N . LEU A 1 154 ? -13.154 2.406 0.994 1.00 92.56 154 LEU A N 1
ATOM 1306 C CA . LEU A 1 154 ? -14.221 2.286 1.990 1.00 92.56 154 LEU A CA 1
ATOM 1307 C C . LEU A 1 154 ? -13.678 2.035 3.402 1.00 92.56 154 LEU A C 1
ATOM 1309 O O . LEU A 1 154 ? -14.188 2.616 4.357 1.00 92.56 154 LEU A O 1
ATOM 1313 N N . ALA A 1 155 ? -12.633 1.216 3.549 1.00 90.31 155 ALA A N 1
ATOM 1314 C CA . ALA A 1 155 ? -11.987 0.991 4.839 1.00 90.31 155 ALA A CA 1
ATOM 1315 C C . ALA A 1 155 ? -11.422 2.298 5.411 1.00 90.31 155 ALA A C 1
ATOM 1317 O O . ALA A 1 155 ? -11.660 2.597 6.577 1.00 90.31 155 ALA A O 1
ATOM 1318 N N . CYS A 1 156 ? -10.741 3.107 4.593 1.00 88.88 156 CYS A N 1
ATOM 1319 C CA . CYS A 1 156 ? -10.248 4.424 4.999 1.00 88.88 156 CYS A CA 1
ATOM 1320 C C . CYS A 1 156 ? -11.387 5.334 5.489 1.00 88.88 156 CYS A C 1
ATOM 1322 O O . CYS A 1 156 ? -11.319 5.865 6.598 1.00 88.88 156 CYS A O 1
ATOM 1324 N N . ALA A 1 157 ? -12.469 5.452 4.712 1.00 89.12 157 ALA A N 1
ATOM 1325 C CA . ALA A 1 157 ? -13.627 6.257 5.095 1.00 89.12 157 ALA A CA 1
ATOM 1326 C C . ALA A 1 157 ? -14.264 5.765 6.407 1.00 89.12 157 ALA A C 1
ATOM 1328 O O . ALA A 1 157 ? -14.563 6.565 7.290 1.00 89.12 157 ALA A O 1
ATOM 1329 N N . LEU A 1 158 ? -14.413 4.447 6.576 1.00 89.19 158 LEU A N 1
ATOM 1330 C CA . LEU A 1 158 ? -14.944 3.847 7.800 1.00 89.19 158 LEU A CA 1
ATOM 1331 C C . LEU A 1 158 ? -14.073 4.152 9.021 1.00 89.19 158 LEU A C 1
ATOM 1333 O O . LEU A 1 158 ? -14.617 4.491 10.070 1.00 89.19 158 LEU A O 1
ATOM 1337 N N . LEU A 1 159 ? -12.747 4.049 8.890 1.00 86.56 159 LEU A N 1
ATOM 1338 C CA . LEU A 1 159 ? -11.805 4.371 9.964 1.00 86.56 159 LEU A CA 1
ATOM 1339 C C . LEU A 1 159 ? -11.931 5.841 10.383 1.00 86.56 159 LEU A C 1
ATOM 1341 O O . LEU A 1 159 ? -12.065 6.127 11.572 1.00 86.56 159 LEU A O 1
ATOM 1345 N N . LEU A 1 160 ? -11.958 6.762 9.415 1.00 86.12 160 LEU A N 1
ATOM 1346 C CA . LEU A 1 160 ? -12.100 8.196 9.681 1.00 86.12 160 LEU A CA 1
ATOM 1347 C C . LEU A 1 160 ? -13.460 8.530 10.308 1.00 86.12 160 LEU A C 1
ATOM 1349 O O . LEU A 1 160 ? -13.510 9.240 11.306 1.00 86.12 160 LEU A O 1
ATOM 1353 N N . CYS A 1 161 ? -14.564 7.978 9.794 1.00 87.06 161 CYS A N 1
ATOM 1354 C CA . CYS A 1 161 ? -15.894 8.199 10.366 1.00 87.06 161 CYS A CA 1
ATOM 1355 C C . CYS A 1 161 ? -16.021 7.659 11.797 1.00 87.06 161 CYS A C 1
ATOM 1357 O O . CYS A 1 161 ? -16.703 8.267 12.620 1.00 87.06 161 CYS A O 1
ATOM 1359 N N . GLN A 1 162 ? -15.400 6.515 12.099 1.00 84.00 162 GLN A N 1
ATOM 1360 C CA . GLN A 1 162 ? -15.405 5.947 13.449 1.00 84.00 162 GLN A CA 1
ATOM 1361 C C . GLN A 1 162 ? -14.625 6.823 14.423 1.00 84.00 162 GLN A C 1
ATOM 1363 O O . GLN A 1 162 ? -15.136 7.118 15.498 1.00 84.00 162 GLN A O 1
ATOM 1368 N N . LEU A 1 163 ? -13.440 7.282 14.017 1.00 83.81 163 LEU A N 1
ATOM 1369 C CA . LEU A 1 163 ? -12.642 8.223 14.799 1.00 83.81 163 LEU A CA 1
ATOM 1370 C C . LEU A 1 163 ? -13.397 9.529 15.060 1.00 83.81 163 LEU A C 1
ATOM 1372 O O . LEU A 1 163 ? -13.382 10.016 16.186 1.00 83.81 163 LEU A O 1
ATOM 1376 N N . SER A 1 164 ? -14.114 10.056 14.062 1.00 83.56 164 SER A N 1
ATOM 1377 C CA . SER A 1 164 ? -14.974 11.227 14.253 1.00 83.56 164 SER A CA 1
ATOM 1378 C C . SER A 1 164 ? -16.030 10.973 15.323 1.00 83.56 164 SER A C 1
ATOM 1380 O O . SER A 1 164 ? -16.111 11.730 16.283 1.00 83.56 164 SER A O 1
ATOM 1382 N N . LYS A 1 165 ? -16.816 9.896 15.200 1.00 83.12 165 LYS A N 1
ATOM 1383 C CA . LYS A 1 165 ? -17.872 9.581 16.178 1.00 83.12 165 LYS A CA 1
ATOM 1384 C C . LYS A 1 165 ? -17.320 9.435 17.590 1.00 83.12 165 LYS A C 1
ATOM 1386 O O . LYS A 1 165 ? -17.829 10.064 18.507 1.00 83.12 165 LYS A O 1
ATOM 1391 N N . ASP A 1 166 ? -16.232 8.686 17.732 1.00 79.12 166 ASP A N 1
ATOM 1392 C CA . ASP A 1 166 ? -15.593 8.441 19.022 1.00 79.12 166 ASP A CA 1
ATOM 1393 C C . ASP A 1 166 ? -15.105 9.735 19.703 1.00 79.12 166 ASP A C 1
ATOM 1395 O O . ASP A 1 166 ? -15.002 9.767 20.926 1.00 79.12 166 ASP A O 1
ATOM 1399 N N . ARG A 1 167 ? -14.810 10.796 18.935 1.00 77.75 167 ARG A N 1
ATOM 1400 C CA . ARG A 1 167 ? -14.371 12.104 19.452 1.00 77.75 167 ARG A CA 1
ATOM 1401 C C . ARG A 1 167 ? -15.505 13.102 19.683 1.00 77.75 167 ARG A C 1
ATOM 1403 O O . ARG A 1 167 ? -15.335 13.969 20.527 1.00 77.75 167 ARG A O 1
ATOM 1410 N N . PHE A 1 168 ? -16.609 13.008 18.941 1.00 73.62 168 PHE A N 1
ATOM 1411 C CA . PHE A 1 168 ? -17.772 13.897 19.092 1.00 73.62 168 PHE A CA 1
ATOM 1412 C C . PHE A 1 168 ? -18.805 13.388 20.111 1.00 73.62 168 PHE A C 1
ATOM 1414 O O . PHE A 1 168 ? -19.629 14.171 20.570 1.00 73.62 168 PHE A O 1
ATOM 1421 N N . GLU A 1 169 ? -18.794 12.092 20.440 1.00 62.09 169 GLU A N 1
ATOM 1422 C CA . GLU A 1 169 ? -19.666 11.487 21.463 1.00 62.09 169 GLU A CA 1
ATOM 1423 C C . GLU A 1 169 ? -19.065 11.541 22.890 1.00 62.09 169 GLU A C 1
ATOM 1425 O O . GLU A 1 169 ? -19.706 11.083 23.837 1.00 62.09 169 GLU A O 1
ATOM 1430 N N . LEU A 1 170 ? -17.853 12.093 23.044 1.00 48.75 170 LEU A N 1
ATOM 1431 C CA . LEU A 1 170 ? -17.202 12.425 24.323 1.00 48.75 170 LEU A CA 1
ATOM 1432 C C . LEU A 1 170 ? -17.406 13.905 24.661 1.00 48.75 170 LEU A C 1
ATOM 1434 O O . LEU A 1 170 ? -17.617 14.188 25.861 1.00 48.75 170 LEU A O 1
#